Protein AF-A0AA37EIE1-F1 (afdb_monomer_lite)

Foldseek 3Di:
DQQLVVLVVCVVVVNDDLVVSQVSCVVSVHPDHDDPCQPDDDPVQLVQADADPFLQRTFGWWWKDQPPPDTGIFGDHSQFTPFFDWAQDPVRDTPTWMWTCTHNDIFTDHGGGTHDD

Secondary structure (DSSP, 8-state):
--HHHHHHHHHHTTSS-HHHHHHHHHTTT------TTTTPPPHHHHHH-B--SSGGG-BEEEEEE-SSS-EEEEEEETTEESS--SPBPTTS-BSS--EEEETTEEEEEETTEEE--

pLDDT: mean 96.38, std 3.22, range [75.12, 98.69]

Radius of gyration: 17.01 Å; chains: 1; bounding box: 42×28×47 Å

Sequence (117 aa):
MDKTTKILLDYTSGKTPLEETNHALEDAGSDIQLNPAKNLFTPEELLATHTGETPEEAEGYGLLDTGTGSMEKVHVTAGVLDSAVNEVLPDGGTNMTAYVLIGGQRYEVKGAALTAC

Structure (mmCIF, N/CA/C/O backbone):
data_AF-A0AA37EIE1-F1
#
_entry.id   AF-A0AA37EIE1-F1
#
loop_
_atom_site.group_PDB
_atom_site.id
_atom_site.type_symbol
_atom_site.label_atom_id
_atom_site.label_alt_id
_atom_site.label_comp_id
_atom_site.label_asym_id
_atom_site.label_entity_id
_atom_site.label_seq_id
_atom_site.pdbx_PDB_ins_code
_atom_site.Cartn_x
_atom_site.Cartn_y
_atom_site.Cartn_z
_atom_site.occupancy
_atom_site.B_iso_or_equiv
_atom_site.auth_seq_id
_atom_site.auth_comp_id
_atom_site.auth_asym_id
_atom_site.auth_atom_id
_atom_site.pdbx_PDB_model_num
ATOM 1 N N . MET A 1 1 ? -24.280 -2.933 11.347 1.00 75.12 1 MET A N 1
ATOM 2 C CA . MET A 1 1 ? -22.830 -2.741 11.525 1.00 75.12 1 MET A CA 1
ATOM 3 C C . MET A 1 1 ? -22.220 -4.119 11.606 1.00 75.12 1 MET A C 1
ATOM 5 O O . MET A 1 1 ? -22.711 -4.917 12.398 1.00 75.12 1 MET A O 1
ATOM 9 N N . ASP A 1 2 ? -21.277 -4.431 10.730 1.00 92.12 2 ASP A N 1
ATOM 10 C CA . ASP A 1 2 ? -20.586 -5.719 10.750 1.00 92.12 2 ASP A CA 1
ATOM 11 C C . ASP A 1 2 ? -19.700 -5.849 12.007 1.00 92.12 2 ASP A C 1
ATOM 13 O O . ASP A 1 2 ? -19.415 -4.867 12.705 1.00 92.12 2 ASP A O 1
ATOM 17 N N . LYS A 1 3 ? -19.320 -7.091 12.328 1.00 94.94 3 LYS A N 1
ATOM 18 C CA . LYS A 1 3 ? -18.564 -7.431 13.542 1.00 94.94 3 LYS A CA 1
ATOM 19 C C . LYS A 1 3 ? -17.201 -6.725 13.564 1.00 94.94 3 LYS A C 1
ATOM 21 O O . LYS A 1 3 ? -16.841 -6.162 14.596 1.00 94.94 3 LYS A O 1
ATOM 26 N N . THR A 1 4 ? -16.503 -6.686 12.430 1.00 97.25 4 THR A N 1
ATOM 27 C CA . THR A 1 4 ? -15.189 -6.046 12.262 1.00 97.25 4 THR A CA 1
ATOM 28 C C . THR A 1 4 ? -15.253 -4.553 12.566 1.00 97.25 4 THR A C 1
ATOM 30 O O . THR A 1 4 ? -14.476 -4.058 13.383 1.00 97.25 4 THR A O 1
ATOM 33 N N . THR A 1 5 ? -16.243 -3.842 12.020 1.00 97.62 5 THR A N 1
ATOM 34 C CA . THR A 1 5 ? -16.443 -2.413 12.308 1.00 97.62 5 THR A CA 1
ATOM 35 C C . THR A 1 5 ? -16.644 -2.160 13.803 1.00 97.62 5 THR A C 1
ATOM 37 O O . THR A 1 5 ? -16.085 -1.209 14.347 1.00 97.62 5 THR A O 1
ATOM 40 N N . LYS A 1 6 ? -17.390 -3.020 14.514 1.00 97.75 6 LYS A N 1
ATOM 41 C CA . LYS A 1 6 ? -17.552 -2.874 15.972 1.00 97.75 6 LYS A CA 1
ATOM 42 C C . LYS A 1 6 ? -16.230 -3.005 16.723 1.00 97.75 6 LYS A C 1
ATOM 44 O O . LYS A 1 6 ? -15.978 -2.204 17.621 1.00 97.75 6 LYS A O 1
ATOM 49 N N . ILE A 1 7 ? -15.422 -3.994 16.358 1.00 98.25 7 ILE A N 1
ATOM 50 C CA . ILE A 1 7 ? -14.127 -4.258 16.993 1.00 98.25 7 ILE A CA 1
ATOM 51 C C . ILE A 1 7 ? -13.201 -3.044 16.836 1.00 98.25 7 ILE A C 1
ATOM 53 O O . ILE A 1 7 ? -12.644 -2.557 17.819 1.00 98.25 7 ILE A O 1
ATOM 57 N N . LEU A 1 8 ? -13.117 -2.486 15.626 1.00 98.06 8 LEU A N 1
ATOM 58 C CA . LEU A 1 8 ? -12.300 -1.300 15.351 1.00 98.06 8 LEU A CA 1
ATOM 59 C C . LEU A 1 8 ? -12.804 -0.049 16.093 1.00 98.06 8 LEU A C 1
ATOM 61 O O . LEU A 1 8 ? -12.002 0.750 16.581 1.00 98.06 8 LEU A O 1
ATOM 65 N N . LEU A 1 9 ? -14.122 0.124 16.231 1.00 98.00 9 LEU A N 1
ATOM 66 C CA . LEU A 1 9 ? -14.691 1.226 17.016 1.00 98.00 9 LEU A CA 1
ATOM 67 C C . LEU A 1 9 ? -14.366 1.103 18.509 1.00 98.00 9 LEU A C 1
ATOM 69 O O . LEU A 1 9 ? -14.042 2.100 19.154 1.00 98.00 9 LEU A O 1
ATOM 73 N N . ASP A 1 10 ? -14.429 -0.104 19.072 1.00 98.19 10 ASP A N 1
ATOM 74 C CA . ASP A 1 10 ? -14.084 -0.312 20.479 1.00 98.19 10 ASP A CA 1
ATOM 75 C C . ASP A 1 10 ? -12.582 -0.048 20.722 1.00 98.19 10 ASP A C 1
ATOM 77 O O . ASP A 1 10 ? -12.254 0.690 21.658 1.00 98.19 10 ASP A O 1
ATOM 81 N N . TYR A 1 11 ? -11.699 -0.492 19.818 1.00 98.19 11 TYR A N 1
ATOM 82 C CA . TYR A 1 11 ? -10.263 -0.176 19.853 1.00 98.19 11 TYR A CA 1
ATOM 83 C C . TYR A 1 11 ? -9.982 1.327 19.777 1.00 98.19 11 TYR A C 1
ATOM 85 O O . TYR A 1 11 ? -9.314 1.887 20.645 1.00 98.19 11 TYR A O 1
ATOM 93 N N . THR A 1 12 ? -10.541 2.012 18.776 1.00 97.69 12 THR A N 1
ATOM 94 C CA . THR A 1 12 ? -10.314 3.456 18.572 1.00 97.69 12 THR A CA 1
ATOM 95 C C . THR A 1 12 ? -10.909 4.327 19.683 1.00 97.69 12 THR A C 1
ATOM 97 O O . THR A 1 12 ? -10.449 5.446 19.897 1.00 97.69 12 THR A O 1
ATOM 100 N N . SER A 1 13 ? -11.885 3.811 20.439 1.00 98.06 13 SER A N 1
ATOM 101 C CA . SER A 1 13 ? -12.405 4.456 21.653 1.00 98.06 13 SER A CA 1
ATOM 102 C C . SER A 1 13 ? -11.595 4.165 22.926 1.00 98.06 13 SER A C 1
ATOM 104 O O . SER A 1 13 ? -11.904 4.720 23.980 1.00 98.06 13 SER A O 1
ATOM 106 N N . GLY A 1 14 ? -10.581 3.297 22.849 1.00 97.69 14 GLY A N 1
ATOM 107 C CA . GLY A 1 14 ? -9.738 2.897 23.978 1.00 97.69 14 GLY A CA 1
ATOM 108 C C . GLY A 1 14 ? -10.350 1.837 24.898 1.00 97.69 14 GLY A C 1
ATOM 109 O O . GLY A 1 14 ? -9.846 1.636 26.001 1.00 97.69 14 GLY A O 1
ATOM 110 N N . LYS A 1 15 ? -11.436 1.164 24.489 1.00 98.06 15 LYS A N 1
ATOM 111 C CA . LYS A 1 15 ? -12.083 0.122 25.309 1.00 98.06 15 LYS A CA 1
ATOM 112 C C . LYS A 1 15 ? -11.322 -1.196 25.312 1.00 98.06 15 LYS A C 1
ATOM 114 O O . LYS A 1 15 ? -11.395 -1.915 26.301 1.00 98.06 15 LYS A O 1
ATOM 119 N N . THR A 1 16 ? -10.649 -1.519 24.211 1.00 97.94 16 THR A N 1
ATOM 120 C CA . THR A 1 16 ? -9.884 -2.758 24.049 1.00 97.94 16 THR A CA 1
ATOM 121 C C . THR A 1 16 ? -8.436 -2.429 23.688 1.00 97.94 16 THR A C 1
ATOM 123 O O . THR A 1 16 ? -8.200 -1.537 22.867 1.00 97.94 16 THR A O 1
ATOM 126 N N . PRO A 1 17 ? -7.440 -3.112 24.276 1.00 97.94 17 PRO A N 1
ATOM 127 C CA . PRO A 1 17 ? -6.046 -2.975 23.868 1.00 97.94 17 PRO A CA 1
ATOM 128 C C . PRO A 1 17 ? -5.801 -3.619 22.493 1.00 97.94 17 PRO A C 1
ATOM 130 O O . PRO A 1 17 ? -6.638 -4.351 21.962 1.00 97.94 17 PRO A O 1
ATOM 133 N N . LEU A 1 18 ? -4.628 -3.351 21.911 1.00 97.88 18 LEU A N 1
ATOM 134 C CA . LEU A 1 18 ? -4.236 -3.842 20.584 1.00 97.88 18 LEU A CA 1
ATOM 135 C C . LEU A 1 18 ? -4.310 -5.374 20.463 1.00 97.88 18 LEU A C 1
ATOM 137 O O . LEU A 1 18 ? -4.847 -5.880 19.483 1.00 97.88 18 LEU A O 1
ATOM 141 N N . GLU A 1 19 ? -3.781 -6.098 21.453 1.00 97.88 19 GLU A N 1
ATOM 142 C CA . GLU A 1 19 ? -3.719 -7.566 21.447 1.00 97.88 19 GLU A CA 1
ATOM 143 C C . GLU A 1 19 ? -5.119 -8.193 21.425 1.00 97.88 19 GLU A C 1
ATOM 145 O O . GLU A 1 19 ? -5.435 -8.963 20.521 1.00 97.88 19 GLU A O 1
ATOM 150 N N . GLU A 1 20 ? -5.994 -7.781 22.348 1.00 98.25 20 GLU A N 1
ATOM 151 C CA . GLU A 1 20 ? -7.391 -8.237 22.390 1.00 98.25 20 GLU A CA 1
ATOM 152 C C . GLU A 1 20 ? -8.158 -7.864 21.116 1.00 98.25 20 GLU A C 1
ATOM 154 O O . GLU A 1 20 ? -8.978 -8.638 20.626 1.00 98.25 20 GLU A O 1
ATOM 159 N N . THR A 1 21 ? -7.876 -6.687 20.551 1.00 98.44 21 THR A N 1
ATOM 160 C CA . THR A 1 21 ? -8.497 -6.238 19.300 1.00 98.44 21 THR A CA 1
ATOM 161 C C . THR A 1 21 ? -8.102 -7.144 18.135 1.00 98.44 21 THR A C 1
ATOM 163 O O . THR A 1 21 ? -8.976 -7.582 17.392 1.00 98.44 21 THR A O 1
ATOM 166 N N . ASN A 1 22 ? -6.812 -7.458 17.986 1.00 98.31 22 ASN A N 1
ATOM 167 C CA . ASN A 1 22 ? -6.333 -8.345 16.925 1.00 98.31 22 ASN A CA 1
ATOM 168 C C . ASN A 1 22 ? -6.893 -9.767 17.070 1.00 98.31 22 ASN A C 1
ATOM 170 O O . ASN A 1 22 ? -7.327 -10.339 16.075 1.00 98.31 22 ASN A O 1
ATOM 174 N N . HIS A 1 23 ? -6.978 -10.299 18.293 1.00 98.25 23 HIS A N 1
ATOM 175 C CA . HIS A 1 23 ? -7.608 -11.602 18.526 1.00 98.25 23 HIS A CA 1
ATOM 176 C C . HIS A 1 23 ? -9.097 -11.595 18.143 1.00 98.25 23 HIS A C 1
ATOM 178 O O . HIS A 1 23 ? -9.580 -12.497 17.465 1.00 98.25 23 HIS A O 1
ATOM 184 N N . ALA A 1 24 ? -9.827 -10.530 18.490 1.00 97.88 24 ALA A N 1
ATOM 185 C CA . ALA A 1 24 ? -11.232 -10.395 18.115 1.00 97.88 24 ALA A CA 1
ATOM 186 C C . ALA A 1 24 ? -11.447 -10.268 16.593 1.00 97.88 24 ALA A C 1
ATOM 188 O O . ALA A 1 24 ? -12.478 -10.726 16.090 1.00 97.88 24 ALA A O 1
ATOM 189 N N . LEU A 1 25 ? -10.513 -9.634 15.867 1.00 98.12 25 LEU A N 1
ATOM 190 C CA . LEU A 1 25 ? -10.522 -9.556 14.399 1.00 98.12 25 LEU A CA 1
ATOM 191 C C . LEU A 1 25 ? -10.320 -10.945 13.776 1.00 98.12 25 LEU A C 1
ATOM 193 O O . LEU A 1 25 ? -11.099 -11.334 12.905 1.00 98.12 25 LEU A O 1
ATOM 197 N N . GLU A 1 26 ? -9.346 -11.709 14.269 1.00 97.25 26 GLU A N 1
ATOM 198 C CA . GLU A 1 26 ? -9.095 -13.091 13.843 1.00 97.25 26 GLU A CA 1
ATOM 199 C C . GLU A 1 26 ? -10.321 -13.989 14.095 1.00 97.25 26 GLU A C 1
ATOM 201 O O . GLU A 1 26 ? -10.830 -14.623 13.170 1.00 97.25 26 GLU A O 1
ATOM 206 N N . ASP A 1 27 ? -10.907 -13.935 15.297 1.00 97.12 27 ASP A N 1
ATOM 207 C CA . ASP A 1 27 ? -12.151 -14.638 15.663 1.00 97.12 27 ASP A CA 1
ATOM 208 C C . ASP A 1 27 ? -13.381 -14.184 14.852 1.00 97.12 27 ASP A C 1
ATOM 210 O O . ASP A 1 27 ? -14.452 -14.807 14.870 1.00 97.12 27 ASP A O 1
ATOM 214 N N . ALA A 1 28 ? -13.305 -13.023 14.204 1.00 96.38 28 ALA A N 1
ATOM 215 C CA . ALA A 1 28 ? -14.322 -12.534 13.281 1.00 96.38 28 ALA A CA 1
ATOM 216 C C . ALA A 1 28 ? -14.088 -12.995 11.834 1.00 96.38 28 ALA A C 1
ATOM 218 O O . ALA A 1 28 ? -14.952 -12.731 10.997 1.00 96.38 28 ALA A O 1
ATOM 219 N N . GLY A 1 29 ? -12.979 -13.687 11.549 1.00 95.88 29 GLY A N 1
ATOM 220 C CA . GLY A 1 29 ? -12.572 -14.082 10.200 1.00 95.88 29 GLY A CA 1
ATOM 221 C C . GLY A 1 29 ? -12.125 -12.897 9.342 1.00 95.88 29 GLY A C 1
ATOM 222 O O . GLY A 1 29 ? -12.339 -12.912 8.134 1.00 95.88 29 GLY A O 1
ATOM 223 N N . SER A 1 30 ? -11.595 -11.840 9.964 1.00 95.81 30 SER A N 1
ATOM 224 C CA . SER A 1 30 ? -11.108 -10.638 9.281 1.00 95.81 30 SER A CA 1
ATOM 225 C C . SER A 1 30 ? -9.642 -10.790 8.875 1.00 95.81 30 SER A C 1
ATOM 227 O O . SER A 1 30 ? -8.822 -11.175 9.701 1.00 95.81 30 SER A O 1
ATOM 229 N N . ASP A 1 31 ? -9.290 -10.364 7.660 1.00 93.81 31 ASP A N 1
ATOM 230 C CA . ASP A 1 31 ? -7.895 -10.307 7.183 1.00 93.81 31 ASP A CA 1
ATOM 231 C C . ASP A 1 31 ? -7.102 -9.111 7.759 1.00 93.81 31 ASP A C 1
ATOM 233 O O . ASP A 1 31 ? -5.907 -8.948 7.518 1.00 93.81 31 ASP A O 1
ATOM 237 N N . ILE A 1 32 ? -7.768 -8.226 8.507 1.00 94.62 32 ILE A N 1
ATOM 238 C CA . ILE A 1 32 ? -7.142 -7.053 9.128 1.00 94.62 32 ILE A CA 1
ATOM 239 C C . ILE A 1 32 ? -6.337 -7.466 10.361 1.00 94.62 32 ILE A C 1
ATOM 241 O O . ILE A 1 32 ? -6.897 -7.977 11.328 1.00 94.62 32 ILE A O 1
ATOM 245 N N . GLN A 1 33 ? -5.059 -7.085 10.376 1.00 95.62 33 GLN A N 1
ATOM 246 C CA . GLN A 1 33 ? -4.205 -7.098 11.558 1.00 95.62 33 GLN A CA 1
ATOM 247 C C . GLN A 1 33 ? -3.637 -5.697 11.805 1.00 95.62 33 GLN A C 1
ATOM 249 O O . GLN A 1 33 ? -2.933 -5.129 10.967 1.00 95.62 33 GLN A O 1
ATOM 254 N N . LEU A 1 34 ? -3.925 -5.127 12.973 1.00 96.50 34 LEU A N 1
ATOM 255 C CA . LEU A 1 34 ? -3.376 -3.837 13.375 1.00 96.50 34 LEU A CA 1
ATOM 256 C C . LEU A 1 34 ? -1.921 -4.023 13.812 1.00 96.50 34 LEU A C 1
ATOM 258 O O . LEU A 1 34 ? -1.636 -4.744 14.771 1.00 96.50 34 LEU A O 1
ATOM 262 N N . ASN A 1 35 ? -1.000 -3.352 13.123 1.00 95.12 35 ASN A N 1
ATOM 263 C CA . ASN A 1 35 ? 0.427 -3.395 13.418 1.00 95.12 35 ASN A CA 1
ATOM 264 C C . ASN A 1 35 ? 1.013 -1.970 13.446 1.00 95.12 35 ASN A C 1
ATOM 266 O O . ASN A 1 35 ? 1.295 -1.405 12.389 1.00 95.12 35 ASN A O 1
ATOM 270 N N . PRO A 1 36 ? 1.250 -1.384 14.634 1.00 92.50 36 PRO A N 1
ATOM 271 C CA . PRO A 1 36 ? 1.869 -0.061 14.759 1.00 92.50 36 PRO A CA 1
ATOM 272 C C . PRO A 1 36 ? 3.276 0.036 14.152 1.00 92.50 36 PRO A C 1
ATOM 274 O O . PRO A 1 36 ? 3.735 1.128 13.830 1.00 92.50 36 PRO A O 1
ATOM 277 N N . ALA A 1 37 ? 3.963 -1.097 13.994 1.00 94.38 37 ALA A N 1
ATOM 278 C CA . ALA A 1 37 ? 5.294 -1.192 13.408 1.00 94.38 37 ALA A CA 1
ATOM 279 C C . ALA A 1 37 ? 5.271 -1.530 11.906 1.00 94.38 37 ALA A C 1
ATOM 281 O O . ALA A 1 37 ? 6.331 -1.781 11.338 1.00 94.38 37 ALA A O 1
ATOM 282 N N . LYS A 1 38 ? 4.098 -1.536 11.247 1.00 92.62 38 LYS A N 1
ATOM 283 C CA . LYS A 1 38 ? 3.946 -1.971 9.844 1.00 92.62 38 LYS A CA 1
ATOM 284 C C . LYS A 1 38 ? 4.911 -1.269 8.886 1.00 92.62 38 LYS A C 1
ATOM 286 O O . LYS A 1 38 ? 5.433 -1.912 7.984 1.00 92.62 38 LYS A O 1
ATOM 291 N N . ASN A 1 39 ? 5.197 0.010 9.119 1.00 94.44 39 ASN A N 1
ATOM 292 C CA . ASN A 1 39 ? 6.060 0.810 8.248 1.00 94.44 39 ASN A CA 1
ATOM 293 C C . AS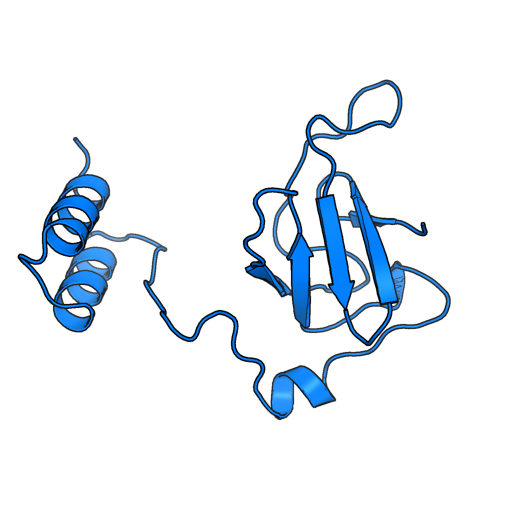N A 1 39 ? 7.557 0.753 8.602 1.00 94.44 39 ASN A C 1
ATOM 295 O O . ASN A 1 39 ? 8.357 1.434 7.963 1.00 94.44 39 ASN A O 1
ATOM 299 N N . LEU A 1 40 ? 7.960 -0.042 9.601 1.00 96.44 40 LEU A N 1
ATOM 300 C CA . LEU A 1 40 ? 9.376 -0.309 9.851 1.00 96.44 40 LEU A CA 1
ATOM 301 C C . LEU A 1 40 ? 9.920 -1.273 8.797 1.00 96.44 40 LEU A C 1
ATOM 303 O O . LEU A 1 40 ? 9.264 -2.255 8.457 1.00 96.44 40 LEU A O 1
ATOM 307 N N . PHE A 1 41 ? 11.135 -1.007 8.327 1.00 97.00 41 PHE A N 1
ATOM 308 C CA . PHE A 1 41 ? 11.879 -1.909 7.456 1.00 97.00 41 PHE A CA 1
ATOM 309 C C . PHE A 1 41 ? 12.801 -2.788 8.296 1.00 97.00 41 PHE A C 1
ATOM 311 O O . PHE A 1 41 ? 13.585 -2.286 9.106 1.00 97.00 41 PHE A O 1
ATOM 318 N N . THR A 1 42 ? 12.709 -4.096 8.100 1.00 96.88 42 THR A N 1
ATOM 319 C CA . THR A 1 42 ? 13.647 -5.058 8.688 1.00 96.88 42 THR A CA 1
ATOM 320 C C . THR A 1 42 ? 14.951 -5.102 7.881 1.00 96.88 42 THR A C 1
ATOM 322 O O . THR A 1 42 ? 14.957 -4.749 6.697 1.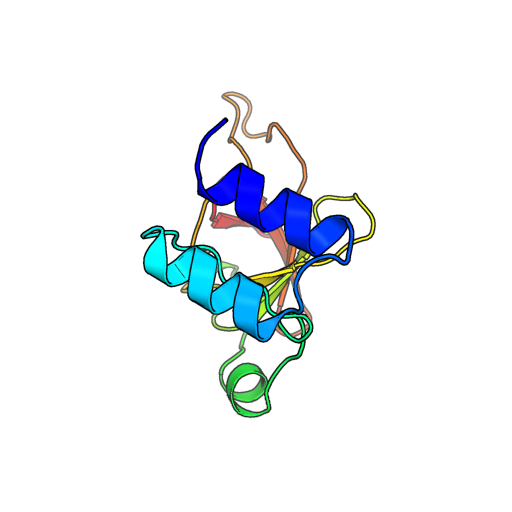00 96.88 42 THR A O 1
ATOM 325 N N . PRO A 1 43 ? 16.076 -5.536 8.478 1.00 98.00 43 PRO A N 1
ATOM 326 C CA . PRO A 1 43 ? 17.319 -5.744 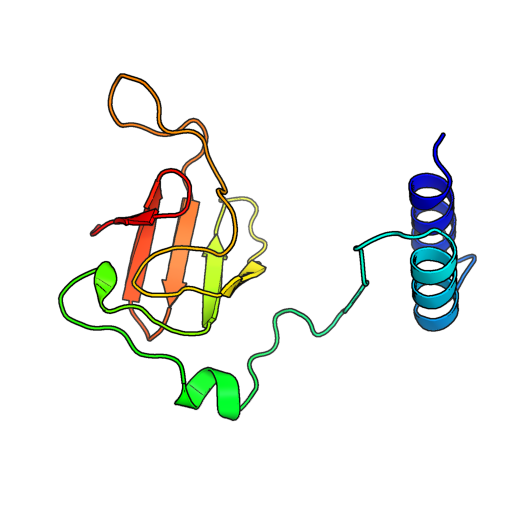7.737 1.00 98.00 43 PRO A CA 1
ATOM 327 C C . PRO A 1 43 ? 17.156 -6.675 6.528 1.00 98.00 43 PRO A C 1
ATOM 329 O O . PRO A 1 43 ? 17.733 -6.415 5.475 1.00 98.00 43 PRO A O 1
ATOM 332 N N . GLU A 1 44 ? 16.353 -7.729 6.657 1.00 97.88 44 GLU A N 1
ATOM 333 C CA . GLU A 1 44 ? 16.077 -8.694 5.594 1.00 97.88 44 GLU A CA 1
ATOM 334 C C . GLU A 1 44 ? 15.313 -8.051 4.431 1.00 97.88 44 GLU A C 1
ATOM 336 O O . GLU A 1 44 ? 15.688 -8.243 3.275 1.00 97.88 44 GLU A O 1
ATOM 341 N N . GLU A 1 45 ? 14.294 -7.235 4.723 1.00 98.12 45 GLU A N 1
ATOM 342 C CA . GLU A 1 45 ? 13.551 -6.482 3.703 1.00 98.12 45 GLU A CA 1
ATOM 343 C C . GLU A 1 45 ? 14.463 -5.492 2.968 1.00 98.12 45 GLU A C 1
ATOM 345 O O . GLU A 1 45 ? 14.402 -5.388 1.744 1.00 98.12 45 GLU A O 1
ATOM 350 N N . LEU A 1 46 ? 15.346 -4.795 3.693 1.00 97.88 46 LEU A N 1
ATOM 351 C CA . LEU A 1 46 ? 16.310 -3.869 3.090 1.00 97.88 46 LEU A CA 1
ATOM 352 C C . LEU A 1 46 ? 17.313 -4.590 2.182 1.00 97.88 46 LEU A C 1
ATOM 354 O O . LEU A 1 46 ? 17.643 -4.070 1.122 1.00 97.88 46 LEU A O 1
ATOM 358 N N . LEU A 1 47 ? 17.786 -5.774 2.582 1.00 97.56 47 LEU A N 1
ATOM 359 C CA . LEU A 1 47 ? 18.708 -6.587 1.782 1.00 97.56 47 LEU A CA 1
ATOM 360 C C . LEU A 1 47 ? 18.041 -7.195 0.544 1.00 97.56 47 LEU A C 1
ATOM 362 O O . LEU A 1 47 ? 18.699 -7.342 -0.483 1.00 97.56 47 LEU A O 1
ATOM 366 N N . ALA A 1 48 ? 16.762 -7.563 0.640 1.00 97.06 48 ALA A N 1
ATOM 367 C CA . ALA A 1 48 ? 15.991 -8.089 -0.484 1.00 97.06 48 ALA A CA 1
ATOM 368 C C . ALA A 1 48 ? 15.592 -6.995 -1.489 1.00 97.06 48 ALA A C 1
ATOM 370 O O . ALA A 1 48 ? 15.393 -7.285 -2.669 1.00 97.06 48 ALA A O 1
ATOM 371 N N . THR A 1 49 ? 15.493 -5.743 -1.031 1.00 98.50 49 THR A N 1
ATOM 372 C CA . THR A 1 49 ? 15.043 -4.622 -1.856 1.00 98.50 49 THR A CA 1
ATOM 373 C C . THR A 1 49 ? 16.110 -4.189 -2.852 1.00 98.50 49 THR A C 1
ATOM 375 O O . THR A 1 49 ? 17.202 -3.764 -2.471 1.00 98.50 49 THR A O 1
ATOM 378 N N . HIS A 1 50 ? 15.770 -4.221 -4.136 1.00 97.44 50 HIS A N 1
ATOM 379 C CA . HIS A 1 50 ? 16.626 -3.732 -5.211 1.00 97.44 50 HIS A CA 1
ATOM 380 C C . HIS A 1 50 ? 15.804 -3.080 -6.325 1.00 97.44 50 HIS A C 1
ATOM 382 O O . HIS A 1 50 ? 14.599 -3.281 -6.446 1.00 97.44 50 HIS A O 1
ATOM 388 N N . THR A 1 51 ? 16.473 -2.234 -7.105 1.00 97.25 51 THR A N 1
ATOM 389 C CA . THR A 1 51 ? 15.920 -1.566 -8.289 1.00 97.25 51 THR A CA 1
ATOM 390 C C . THR A 1 51 ? 16.946 -1.618 -9.418 1.00 97.25 51 THR A C 1
ATOM 392 O O . THR A 1 51 ? 18.139 -1.801 -9.152 1.00 97.25 51 THR A O 1
ATOM 395 N N . GLY A 1 52 ? 16.489 -1.458 -10.660 1.00 93.44 52 GLY A N 1
ATOM 396 C CA . GLY A 1 52 ? 17.331 -1.439 -11.858 1.00 93.44 52 GLY A CA 1
ATOM 397 C C . GLY A 1 52 ? 17.145 -0.179 -12.705 1.00 93.44 52 GLY A C 1
ATOM 398 O O . GLY A 1 52 ? 16.810 0.891 -12.191 1.00 93.44 52 GLY A O 1
ATOM 399 N N . GLU A 1 53 ? 17.393 -0.305 -14.005 1.00 93.69 53 GLU A N 1
ATOM 400 C CA . GLU A 1 53 ? 17.178 0.751 -15.002 1.00 93.69 53 GLU A CA 1
ATOM 401 C C . GLU A 1 53 ? 15.694 0.892 -15.379 1.00 93.69 53 GLU A C 1
ATOM 403 O O . GLU A 1 53 ? 15.263 1.957 -15.827 1.00 93.69 53 GLU A O 1
ATOM 408 N N . THR A 1 54 ? 14.909 -0.170 -15.188 1.00 96.50 54 THR A N 1
ATOM 409 C CA . THR A 1 54 ? 13.490 -0.255 -15.552 1.00 96.50 54 THR A CA 1
ATOM 410 C C . THR A 1 54 ? 12.595 -0.482 -14.326 1.00 96.50 54 THR A C 1
ATOM 412 O O . THR A 1 54 ? 13.053 -1.046 -13.328 1.00 96.50 54 THR A O 1
ATOM 415 N N . PRO A 1 55 ? 11.314 -0.056 -14.356 1.00 97.56 55 PRO A N 1
ATOM 416 C CA . PRO A 1 55 ? 10.377 -0.322 -13.262 1.00 97.56 55 PRO A CA 1
ATOM 417 C C . PRO A 1 55 ? 10.198 -1.814 -12.952 1.00 97.56 55 PRO A C 1
ATOM 419 O O . PRO A 1 55 ? 10.030 -2.173 -11.790 1.00 97.56 55 PRO A O 1
ATOM 422 N N . GLU A 1 56 ? 10.271 -2.683 -13.962 1.00 98.00 56 GLU A N 1
ATOM 423 C CA . GLU A 1 56 ? 10.116 -4.138 -13.833 1.00 98.00 56 GLU A CA 1
ATOM 424 C C . GLU A 1 56 ? 11.262 -4.805 -13.057 1.00 98.00 56 GLU A C 1
ATOM 426 O O . GLU A 1 56 ? 11.121 -5.937 -12.601 1.00 98.00 56 GLU A O 1
ATOM 431 N N . GLU A 1 57 ? 12.390 -4.116 -12.882 1.00 97.88 57 GLU A N 1
ATOM 432 C CA . GLU A 1 57 ? 13.521 -4.577 -12.067 1.00 97.88 57 GLU A CA 1
ATOM 433 C C . GLU A 1 57 ? 13.391 -4.181 -10.587 1.00 97.88 57 GLU A C 1
ATOM 435 O O . GLU A 1 57 ? 14.270 -4.503 -9.786 1.00 97.88 57 GLU A O 1
ATOM 440 N N . ALA A 1 58 ? 12.332 -3.459 -10.206 1.00 98.31 58 ALA A N 1
ATOM 441 C CA . ALA A 1 58 ? 12.048 -3.166 -8.807 1.00 98.31 58 ALA A CA 1
ATOM 442 C C . ALA A 1 58 ? 11.438 -4.392 -8.105 1.00 98.31 58 ALA A C 1
ATOM 444 O O . ALA A 1 58 ? 10.392 -4.899 -8.515 1.00 98.31 58 ALA A O 1
ATOM 445 N N . GLU A 1 59 ? 12.065 -4.817 -7.010 1.00 98.50 59 GLU A N 1
ATOM 446 C CA . GLU A 1 59 ? 11.641 -5.949 -6.178 1.00 98.50 59 GLU A CA 1
ATOM 447 C C . GLU A 1 59 ? 11.903 -5.622 -4.699 1.00 98.50 59 GLU A C 1
ATOM 449 O O . GLU A 1 59 ? 12.930 -5.023 -4.361 1.00 98.50 59 GLU A O 1
ATOM 454 N N . GLY A 1 60 ? 10.996 -6.021 -3.806 1.00 98.50 60 GLY A N 1
ATOM 455 C CA . GLY A 1 60 ? 11.129 -5.862 -2.356 1.00 98.50 60 GLY A CA 1
ATOM 456 C C . GLY A 1 60 ? 10.145 -4.855 -1.768 1.00 98.50 60 GLY A C 1
ATOM 457 O O . GLY A 1 60 ? 8.967 -4.857 -2.114 1.00 98.50 60 GLY A O 1
ATOM 458 N N . TYR A 1 61 ? 10.596 -4.018 -0.830 1.00 98.56 61 TYR A N 1
ATOM 459 C CA . TYR A 1 61 ? 9.711 -3.161 -0.036 1.00 98.56 61 TYR A CA 1
ATOM 460 C C . TYR A 1 61 ? 9.986 -1.674 -0.263 1.00 98.56 61 TYR A C 1
ATOM 462 O O . TYR A 1 61 ? 11.130 -1.218 -0.263 1.00 98.56 61 TYR A O 1
ATOM 470 N N . GLY A 1 62 ? 8.912 -0.897 -0.393 1.00 98.19 62 GLY A N 1
ATOM 471 C CA . GLY A 1 62 ? 8.951 0.552 -0.572 1.00 98.19 62 GLY A CA 1
ATOM 472 C C . GLY A 1 62 ? 7.869 1.269 0.226 1.00 98.19 62 GLY A C 1
ATOM 473 O O . GLY A 1 62 ? 7.131 0.650 0.990 1.00 98.19 62 GLY A O 1
ATOM 474 N N . LEU A 1 63 ? 7.777 2.584 0.050 1.00 98.00 63 LEU A N 1
ATOM 475 C CA . LEU A 1 63 ? 6.733 3.425 0.636 1.00 98.00 63 LEU A CA 1
ATOM 476 C C . LEU A 1 63 ? 5.813 3.971 -0.456 1.00 98.00 63 LEU A C 1
ATOM 478 O O . LEU A 1 63 ? 6.283 4.623 -1.388 1.00 98.00 63 LEU A O 1
ATOM 482 N N . LEU A 1 64 ? 4.515 3.722 -0.313 1.00 98.06 64 LEU A N 1
ATOM 483 C CA . LEU A 1 64 ? 3.450 4.299 -1.120 1.00 98.06 64 LEU A CA 1
ATOM 484 C C . LEU A 1 64 ? 3.077 5.687 -0.586 1.00 98.06 64 LEU A C 1
ATOM 486 O O 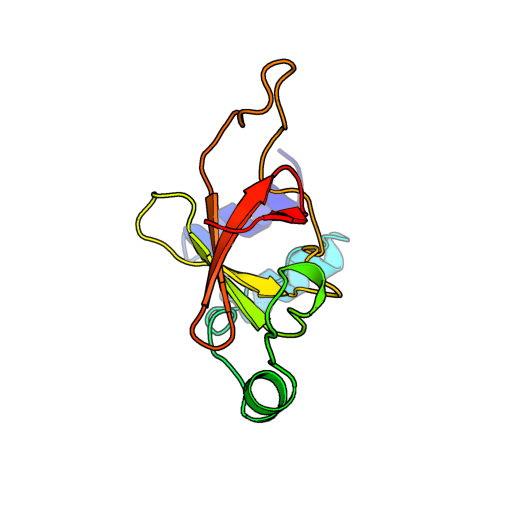. LEU A 1 64 ? 2.720 5.830 0.584 1.00 98.06 64 LEU A O 1
ATOM 490 N N . ASP A 1 65 ? 3.103 6.674 -1.476 1.00 97.19 65 ASP A N 1
ATOM 491 C CA . ASP A 1 65 ? 2.640 8.042 -1.264 1.00 97.19 65 ASP A CA 1
ATOM 492 C C . ASP A 1 65 ? 1.378 8.299 -2.093 1.00 97.19 65 ASP A C 1
ATOM 494 O O . ASP A 1 65 ? 1.417 8.255 -3.324 1.00 97.19 65 ASP A O 1
ATOM 498 N N . THR A 1 66 ? 0.265 8.602 -1.425 1.00 95.75 66 THR A N 1
ATOM 499 C CA . THR A 1 66 ? -1.002 9.001 -2.067 1.00 95.75 66 THR A CA 1
ATOM 500 C C . THR A 1 66 ? -1.352 10.474 -1.816 1.00 95.75 66 THR A C 1
ATOM 502 O O . THR A 1 66 ? -2.501 10.879 -1.993 1.00 95.75 66 THR A O 1
ATOM 505 N N . GLY A 1 67 ? -0.400 11.285 -1.341 1.00 92.94 67 GLY A N 1
ATOM 506 C CA . GLY A 1 67 ? -0.557 12.731 -1.153 1.00 92.94 67 GLY A CA 1
ATOM 507 C C . GLY A 1 67 ? -1.264 13.169 0.136 1.00 92.94 67 GLY A C 1
ATOM 508 O O . GLY A 1 67 ? -1.562 14.351 0.295 1.00 92.94 67 GLY A O 1
ATOM 509 N N . THR A 1 68 ? -1.529 12.257 1.076 1.00 90.31 68 THR A N 1
ATOM 510 C CA . THR A 1 68 ? -2.185 12.569 2.367 1.00 90.31 68 THR A CA 1
ATOM 511 C C . THR A 1 68 ? -1.196 12.930 3.481 1.00 90.31 68 THR A C 1
ATOM 513 O O . THR A 1 68 ? -1.606 13.278 4.588 1.00 90.31 68 THR A O 1
ATOM 516 N N . GLY A 1 69 ? 0.111 12.842 3.205 1.00 90.19 69 GLY A N 1
ATOM 517 C CA . GLY A 1 69 ? 1.188 13.048 4.178 1.00 90.19 69 GLY A CA 1
ATOM 518 C C . GLY A 1 69 ? 1.514 11.816 5.031 1.00 90.19 69 GLY A C 1
ATOM 519 O O . GLY A 1 69 ? 2.465 11.857 5.807 1.00 90.19 69 GLY A O 1
ATOM 520 N N . SER A 1 70 ? 0.758 10.723 4.880 1.00 92.50 70 SER A N 1
ATOM 521 C CA . SER A 1 70 ? 1.099 9.404 5.423 1.00 92.50 70 SER A CA 1
ATOM 522 C C . SER A 1 70 ? 1.679 8.525 4.320 1.00 92.50 70 SER A C 1
ATOM 524 O O . SER A 1 70 ? 1.243 8.602 3.175 1.00 92.50 70 SER A O 1
ATOM 526 N N . MET A 1 71 ? 2.648 7.694 4.688 1.00 94.69 71 MET A N 1
ATOM 527 C CA . MET A 1 71 ? 3.290 6.729 3.799 1.00 94.69 71 MET A CA 1
ATOM 528 C C . MET A 1 71 ? 2.921 5.321 4.248 1.00 94.69 71 MET A C 1
ATOM 530 O O . MET A 1 71 ? 2.900 5.061 5.453 1.00 94.69 71 MET A O 1
ATOM 534 N N . GLU A 1 72 ? 2.690 4.420 3.301 1.00 95.38 72 GLU A N 1
ATOM 535 C CA . GLU A 1 72 ? 2.362 3.023 3.592 1.00 95.38 72 GLU A CA 1
ATOM 536 C C . GLU A 1 72 ? 3.447 2.093 3.055 1.00 95.38 72 GLU A C 1
ATOM 538 O O . GLU A 1 72 ? 3.793 2.172 1.877 1.00 95.38 72 GLU A O 1
ATOM 543 N N . LYS A 1 73 ? 3.995 1.204 3.892 1.00 97.56 73 LYS A N 1
ATOM 544 C CA . LYS A 1 73 ? 4.945 0.196 3.416 1.00 97.56 73 LYS A CA 1
ATOM 545 C C . LYS A 1 73 ? 4.217 -0.800 2.524 1.00 97.56 73 LYS A C 1
ATOM 547 O O . LYS A 1 73 ? 3.245 -1.428 2.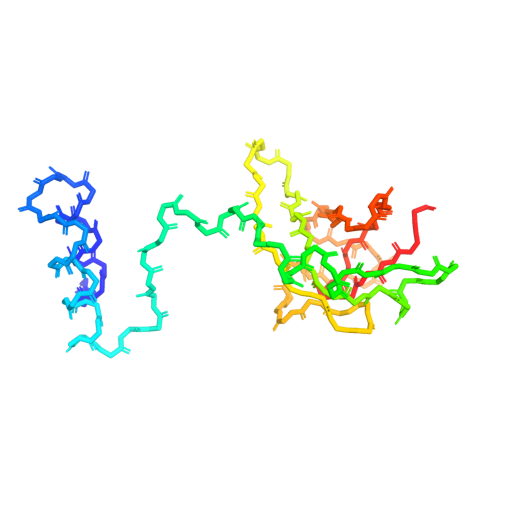942 1.00 97.56 73 LYS A O 1
ATOM 552 N N . VAL A 1 74 ? 4.719 -0.948 1.308 1.00 97.94 74 VAL A N 1
ATOM 553 C CA . VAL A 1 74 ? 4.177 -1.833 0.279 1.00 97.94 74 VAL A CA 1
ATOM 554 C C . VAL A 1 74 ? 5.250 -2.782 -0.220 1.00 97.94 74 VAL A C 1
ATOM 556 O O . VAL A 1 74 ? 6.443 -2.486 -0.132 1.00 97.94 74 VAL A O 1
ATOM 559 N N . HIS A 1 75 ? 4.804 -3.913 -0.745 1.00 98.31 75 HIS A N 1
ATOM 560 C CA . HIS A 1 75 ? 5.646 -4.888 -1.411 1.00 98.31 75 HIS A CA 1
ATOM 561 C C . HIS A 1 75 ? 5.492 -4.754 -2.928 1.00 98.31 75 HIS A C 1
ATOM 563 O O . HIS A 1 75 ? 4.395 -4.487 -3.425 1.00 98.31 75 HIS A O 1
ATOM 569 N N . VAL A 1 76 ? 6.608 -4.892 -3.637 1.00 98.69 76 VAL A N 1
ATOM 570 C CA . VAL A 1 76 ? 6.720 -4.811 -5.091 1.00 98.69 76 VAL A CA 1
ATOM 571 C C . VAL A 1 76 ? 7.394 -6.088 -5.578 1.00 98.69 76 VAL A C 1
ATOM 573 O O . VAL A 1 76 ? 8.492 -6.406 -5.125 1.00 98.69 76 VAL A O 1
ATOM 576 N N . THR A 1 77 ? 6.779 -6.756 -6.550 1.00 98.62 77 THR A N 1
ATOM 577 C CA . THR A 1 77 ? 7.390 -7.859 -7.298 1.00 98.62 77 THR A CA 1
ATOM 578 C C . THR A 1 77 ? 7.398 -7.528 -8.776 1.00 98.62 77 THR A C 1
ATOM 580 O O . THR A 1 77 ? 6.346 -7.244 -9.352 1.00 98.62 77 THR A O 1
ATOM 583 N N . ALA A 1 78 ? 8.582 -7.559 -9.385 1.00 98.19 78 ALA A N 1
ATOM 584 C CA . ALA A 1 78 ? 8.804 -7.207 -10.786 1.00 98.19 78 ALA A CA 1
ATOM 585 C C . ALA A 1 78 ? 8.069 -5.920 -11.228 1.00 98.19 78 ALA A C 1
ATOM 587 O O . ALA A 1 78 ? 7.362 -5.898 -12.239 1.00 98.19 78 ALA A O 1
ATOM 588 N N . GLY A 1 79 ? 8.175 -4.855 -10.427 1.00 98.38 79 GLY A N 1
ATOM 589 C CA . GLY A 1 79 ? 7.516 -3.575 -10.700 1.00 98.38 79 GLY A CA 1
ATOM 590 C C . GLY A 1 79 ? 5.999 -3.549 -10.482 1.00 98.38 79 GLY A C 1
ATOM 591 O O . GLY A 1 79 ? 5.339 -2.632 -10.967 1.00 98.38 79 GLY A O 1
ATOM 592 N N . VAL A 1 80 ? 5.416 -4.516 -9.770 1.00 98.62 80 VAL A N 1
ATOM 593 C CA . VAL A 1 80 ? 3.969 -4.583 -9.506 1.00 98.62 80 VAL A CA 1
ATOM 594 C C . VAL A 1 80 ? 3.694 -4.702 -8.008 1.00 98.62 80 VAL A C 1
ATOM 596 O O . VAL A 1 80 ? 4.287 -5.528 -7.321 1.00 98.62 80 VAL A O 1
ATOM 599 N N . LEU A 1 81 ? 2.781 -3.875 -7.501 1.00 98.62 81 LEU A N 1
ATOM 600 C CA . LEU A 1 81 ? 2.273 -3.946 -6.132 1.00 98.62 81 LEU A CA 1
ATOM 601 C C . LEU A 1 81 ? 1.345 -5.150 -5.935 1.00 98.62 81 LEU A C 1
ATOM 603 O O . LEU A 1 81 ? 0.594 -5.514 -6.839 1.00 98.62 81 LEU A O 1
ATOM 607 N N . ASP A 1 82 ? 1.282 -5.675 -4.709 1.00 97.31 82 ASP A N 1
ATOM 608 C CA . ASP A 1 82 ? 0.357 -6.763 -4.339 1.00 97.31 82 ASP A CA 1
ATOM 609 C C . ASP A 1 82 ? -1.128 -6.422 -4.596 1.00 97.31 82 ASP A C 1
ATOM 611 O O . ASP A 1 82 ? -1.988 -7.303 -4.665 1.00 97.31 82 ASP A O 1
ATOM 615 N N . SER A 1 83 ? -1.476 -5.136 -4.692 1.00 95.44 83 SER A N 1
ATOM 616 C CA . SER A 1 83 ? -2.837 -4.667 -4.962 1.00 95.44 83 SER A CA 1
ATOM 617 C C . SER A 1 83 ? -2.836 -3.346 -5.723 1.00 95.44 83 SER A C 1
ATOM 619 O O . SER A 1 83 ? -1.958 -2.504 -5.541 1.00 95.44 83 SER A O 1
ATOM 621 N N . ALA A 1 84 ? -3.856 -3.149 -6.562 1.00 96.56 84 ALA A N 1
ATOM 622 C CA . ALA A 1 84 ? -4.051 -1.889 -7.266 1.00 96.56 84 ALA A CA 1
ATOM 623 C C . ALA A 1 84 ? -4.435 -0.767 -6.290 1.00 96.56 84 ALA A C 1
ATOM 625 O O . ALA A 1 84 ? -5.287 -0.956 -5.422 1.00 96.56 84 ALA A O 1
ATOM 626 N N . VAL A 1 85 ? -3.821 0.404 -6.461 1.00 95.75 85 VAL A N 1
ATOM 627 C CA . VAL A 1 85 ? -4.005 1.573 -5.582 1.00 95.75 85 VAL A CA 1
ATOM 628 C C . VAL A 1 85 ? -4.818 2.688 -6.236 1.00 95.75 85 VAL A C 1
ATOM 630 O O . VAL A 1 85 ? -5.389 3.521 -5.538 1.00 95.75 85 VAL A O 1
ATOM 633 N N . ASN A 1 86 ? -4.889 2.709 -7.568 1.00 96.44 86 ASN A N 1
ATOM 634 C CA . ASN A 1 86 ? -5.695 3.646 -8.345 1.00 96.44 86 ASN A CA 1
ATOM 635 C C . ASN A 1 86 ? -6.294 2.957 -9.585 1.00 96.44 86 ASN A C 1
ATOM 637 O O . ASN A 1 86 ? -5.978 1.810 -9.896 1.00 96.44 86 ASN A O 1
ATOM 641 N N . GLU A 1 87 ? -7.198 3.646 -10.274 1.00 97.19 87 GLU A N 1
ATOM 642 C CA . GLU A 1 87 ? -7.790 3.193 -11.534 1.00 97.19 87 GLU A CA 1
ATOM 643 C C . GLU A 1 87 ? -7.145 3.942 -12.699 1.00 97.19 87 GLU A C 1
ATOM 645 O O . GLU A 1 87 ? -7.049 5.171 -12.661 1.00 97.19 87 GLU A O 1
ATOM 650 N N . VAL A 1 88 ? -6.728 3.206 -13.733 1.00 96.94 88 VAL A N 1
ATOM 651 C CA . VAL A 1 88 ? -6.212 3.785 -14.979 1.00 96.94 88 VAL A CA 1
ATOM 652 C C . VAL A 1 88 ? -7.388 4.182 -15.864 1.00 96.94 88 VAL A C 1
ATOM 654 O O . VAL A 1 88 ? -8.209 3.345 -16.237 1.00 96.94 88 VAL A O 1
ATOM 657 N N . LEU A 1 89 ? -7.463 5.465 -16.198 1.00 96.62 89 LEU A N 1
ATOM 658 C CA . LEU A 1 89 ? -8.539 6.038 -16.997 1.00 96.62 89 LEU A CA 1
ATOM 659 C C . LEU A 1 89 ? -8.285 5.826 -18.503 1.00 96.62 89 LEU A C 1
ATOM 661 O O . LEU A 1 89 ? -7.144 5.600 -18.913 1.00 96.62 89 LEU A O 1
ATOM 665 N N . PRO A 1 90 ? -9.318 5.932 -19.367 1.00 96.81 90 PRO A N 1
ATOM 666 C CA . PRO A 1 90 ? -9.163 5.743 -20.815 1.00 96.81 90 PRO A CA 1
ATOM 667 C C . PRO A 1 90 ? -8.158 6.684 -21.498 1.00 96.81 90 PRO A C 1
ATOM 669 O O . PRO A 1 90 ? -7.688 6.380 -22.592 1.00 96.81 90 PRO A O 1
ATOM 672 N N . ASP A 1 91 ? -7.840 7.824 -20.880 1.00 94.69 91 ASP A N 1
ATOM 673 C CA . ASP A 1 91 ? -6.848 8.793 -21.359 1.00 94.69 91 ASP A CA 1
ATOM 674 C C . ASP A 1 91 ? -5.405 8.470 -20.917 1.00 94.69 91 ASP A C 1
ATOM 676 O O . ASP A 1 91 ? -4.473 9.190 -21.276 1.00 94.69 91 ASP A O 1
ATOM 680 N N . GLY A 1 92 ? -5.207 7.381 -20.165 1.00 90.88 92 GLY A N 1
ATOM 681 C CA . GLY A 1 92 ? -3.910 6.945 -19.645 1.00 90.88 92 GLY A CA 1
ATOM 682 C C . GLY A 1 92 ? -3.478 7.629 -18.343 1.00 90.88 92 GLY A C 1
ATOM 683 O O . GLY A 1 92 ? -2.391 7.316 -17.836 1.00 90.88 92 GLY A O 1
ATOM 684 N N . GLY A 1 93 ? -4.296 8.539 -17.804 1.00 93.38 93 GLY A N 1
ATOM 685 C CA . GLY A 1 93 ? -4.150 9.079 -16.455 1.00 93.38 93 GLY A CA 1
ATOM 686 C C . GLY A 1 93 ? -4.685 8.121 -15.390 1.00 93.38 93 GLY A C 1
ATOM 687 O O . GLY A 1 93 ? -5.084 6.992 -15.681 1.00 93.38 93 GLY A O 1
ATOM 688 N N . THR A 1 94 ? -4.712 8.575 -14.138 1.00 96.94 94 THR A N 1
ATOM 689 C CA . THR A 1 94 ? -5.284 7.817 -13.019 1.00 96.94 94 THR A CA 1
ATOM 690 C C . THR A 1 94 ? -6.290 8.652 -12.236 1.00 96.94 94 THR A C 1
ATOM 692 O O . THR A 1 94 ? -6.223 9.882 -12.217 1.00 96.94 94 THR A O 1
ATOM 695 N N . ASN A 1 95 ? -7.237 7.989 -11.569 1.00 95.81 95 ASN A N 1
ATOM 696 C CA . ASN A 1 95 ? -8.204 8.664 -10.691 1.00 95.81 95 ASN A CA 1
ATOM 697 C C . ASN A 1 95 ? -7.572 9.242 -9.404 1.00 95.81 95 ASN A C 1
ATOM 699 O O . ASN A 1 95 ? -8.194 10.062 -8.730 1.00 95.81 95 ASN A O 1
ATOM 703 N N . MET A 1 96 ? -6.346 8.825 -9.071 1.00 95.56 96 MET A N 1
ATOM 704 C CA . MET A 1 96 ? -5.547 9.317 -7.954 1.00 95.56 96 MET A CA 1
ATOM 705 C C . MET A 1 96 ? -4.059 9.149 -8.276 1.00 95.56 96 MET A C 1
ATOM 707 O O . MET A 1 96 ? -3.583 8.030 -8.477 1.00 95.56 96 MET A O 1
ATOM 711 N N . THR A 1 97 ? -3.306 10.249 -8.272 1.00 95.38 97 THR A N 1
ATOM 712 C CA . THR A 1 97 ? -1.845 10.195 -8.386 1.00 95.38 97 THR A CA 1
ATOM 713 C C . THR A 1 97 ? -1.251 9.512 -7.157 1.00 95.38 97 THR A C 1
ATOM 715 O O . THR A 1 97 ? -1.535 9.905 -6.027 1.00 95.38 97 THR A O 1
ATOM 718 N N . ALA A 1 98 ? -0.405 8.512 -7.387 1.00 97.31 98 ALA A N 1
ATOM 719 C CA . ALA A 1 98 ? 0.309 7.801 -6.340 1.00 97.31 98 ALA A CA 1
ATOM 720 C C . ALA A 1 98 ? 1.743 7.502 -6.786 1.00 97.31 98 ALA A C 1
ATOM 722 O O . ALA A 1 98 ? 1.998 7.316 -7.979 1.00 97.31 98 ALA A O 1
ATOM 723 N N . TYR A 1 99 ? 2.665 7.450 -5.829 1.00 97.81 99 TYR A N 1
ATOM 724 C CA . TYR A 1 99 ? 4.068 7.121 -6.071 1.00 97.81 99 TYR A CA 1
ATOM 725 C C . TYR A 1 99 ? 4.542 6.021 -5.137 1.00 97.81 99 TYR A C 1
ATOM 727 O O . TYR A 1 99 ? 4.095 5.945 -3.997 1.00 97.81 99 TYR A O 1
ATOM 735 N N . VAL A 1 100 ? 5.500 5.219 -5.593 1.00 98.38 100 VAL A N 1
ATOM 736 C CA . VAL A 1 100 ? 6.258 4.306 -4.732 1.00 98.38 100 VAL A CA 1
ATOM 737 C C . VAL A 1 100 ? 7.709 4.751 -4.697 1.00 98.38 100 VAL A C 1
ATOM 739 O O . VAL A 1 100 ? 8.328 4.979 -5.739 1.00 98.38 100 VAL A O 1
ATOM 742 N N . LEU A 1 101 ? 8.240 4.884 -3.483 1.00 97.56 101 LEU A N 1
ATOM 743 C CA . LEU A 1 101 ? 9.650 5.127 -3.214 1.00 97.56 101 LEU A CA 1
ATOM 744 C C . LEU A 1 101 ? 10.281 3.814 -2.747 1.00 97.56 101 LEU A C 1
ATOM 746 O O . LEU A 1 101 ? 9.951 3.321 -1.668 1.00 97.56 101 LEU A O 1
ATOM 750 N N . ILE A 1 102 ? 11.170 3.242 -3.552 1.00 98.38 102 ILE A N 1
ATOM 751 C CA . ILE A 1 102 ? 11.771 1.920 -3.320 1.00 98.38 102 ILE A CA 1
ATOM 752 C C . ILE A 1 102 ? 13.233 1.935 -3.762 1.00 98.38 102 ILE A C 1
ATOM 754 O O . ILE A 1 102 ? 13.560 2.491 -4.805 1.00 98.38 102 ILE A O 1
ATOM 758 N N . GLY A 1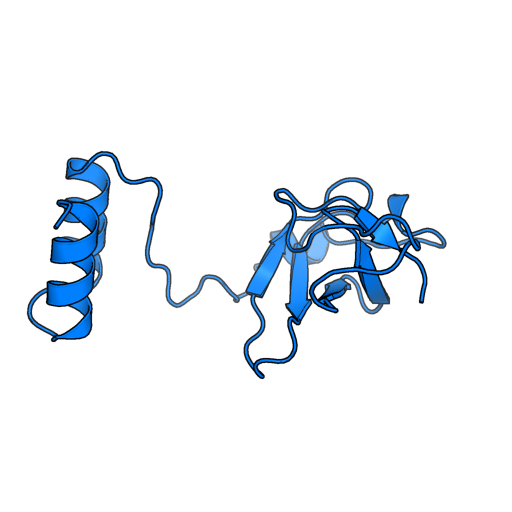 103 ? 14.134 1.384 -2.943 1.00 96.25 103 GLY A N 1
ATOM 759 C CA . GLY A 1 103 ? 15.555 1.239 -3.295 1.00 96.25 103 GLY A CA 1
ATOM 760 C C . GLY A 1 103 ? 16.276 2.535 -3.704 1.00 96.25 103 GLY A C 1
ATOM 761 O O . GLY A 1 103 ? 17.237 2.479 -4.462 1.00 96.25 103 GLY A O 1
ATOM 762 N N . GLY A 1 104 ? 15.815 3.702 -3.240 1.00 95.75 104 GLY A N 1
ATOM 763 C CA . GLY A 1 104 ? 16.363 5.012 -3.624 1.00 95.75 104 GLY A CA 1
ATOM 764 C C . GLY A 1 104 ? 15.788 5.611 -4.916 1.00 95.75 104 GLY A C 1
ATOM 765 O O . GLY A 1 104 ? 16.193 6.709 -5.293 1.00 95.75 104 GLY A O 1
ATOM 766 N N . GLN A 1 105 ? 14.835 4.939 -5.565 1.00 97.25 105 GLN A N 1
ATOM 767 C CA . GLN A 1 105 ? 14.126 5.419 -6.751 1.00 97.25 105 GLN A CA 1
ATOM 768 C C . GLN A 1 105 ? 12.678 5.810 -6.433 1.00 97.25 105 GLN A C 1
ATOM 770 O O . GLN A 1 105 ? 12.137 5.465 -5.380 1.00 97.25 105 GLN A O 1
ATOM 775 N N . ARG A 1 106 ? 12.055 6.548 -7.357 1.00 97.38 106 ARG A N 1
ATOM 776 C CA . ARG A 1 106 ? 10.651 6.965 -7.298 1.00 97.38 106 ARG A CA 1
ATOM 777 C C . ARG A 1 106 ? 9.958 6.588 -8.602 1.00 97.38 106 ARG A C 1
ATOM 779 O O . ARG A 1 106 ? 10.444 6.946 -9.671 1.00 97.38 106 ARG A O 1
ATOM 786 N N . TYR A 1 107 ? 8.794 5.961 -8.489 1.00 98.25 107 TYR A N 1
ATOM 787 C CA . TYR A 1 107 ? 7.962 5.557 -9.621 1.00 98.25 107 TYR A CA 1
ATOM 788 C C . TYR A 1 107 ? 6.537 6.075 -9.454 1.00 98.25 107 TYR A C 1
ATOM 790 O O . TYR A 1 107 ? 6.021 6.089 -8.335 1.00 98.25 107 TYR A O 1
ATOM 798 N N . GLU A 1 108 ? 5.898 6.490 -10.547 1.00 97.62 108 GLU A N 1
ATOM 799 C CA . GLU A 1 108 ? 4.448 6.713 -10.577 1.00 97.62 108 GLU A CA 1
ATOM 800 C C . GLU A 1 108 ? 3.741 5.353 -10.615 1.00 97.62 108 GLU A C 1
ATOM 802 O O . GLU A 1 108 ? 4.212 4.427 -11.278 1.00 97.62 108 GLU A O 1
ATOM 807 N N . VAL A 1 109 ? 2.608 5.224 -9.924 1.00 97.94 109 VAL A N 1
ATOM 808 C CA . VAL A 1 109 ? 1.807 3.994 -9.924 1.00 97.94 109 VAL A CA 1
ATOM 809 C C . VAL A 1 109 ? 0.586 4.133 -10.829 1.00 97.94 109 VAL A C 1
ATOM 811 O O . VAL A 1 109 ? -0.191 5.080 -10.689 1.00 97.94 109 VAL A O 1
ATOM 814 N N . LYS A 1 110 ? 0.369 3.145 -11.702 1.00 97.38 110 LYS A N 1
ATOM 815 C CA . LYS A 1 110 ? -0.827 3.003 -12.546 1.00 97.38 110 LYS A CA 1
ATOM 816 C C . LYS A 1 110 ? -1.474 1.638 -12.325 1.00 97.38 110 LYS A C 1
ATOM 818 O O . LYS A 1 110 ? -0.920 0.602 -12.689 1.00 97.38 110 LYS A O 1
ATOM 823 N N . GLY A 1 111 ? -2.654 1.612 -11.713 1.00 97.31 111 GLY A N 1
ATOM 824 C CA . GLY A 1 111 ? -3.241 0.386 -11.188 1.00 97.31 111 GLY A CA 1
ATOM 825 C C . GLY A 1 111 ? -2.403 -0.132 -10.024 1.00 97.31 111 GLY A C 1
ATOM 826 O O . GLY A 1 111 ? -2.393 0.455 -8.944 1.00 97.31 111 GLY A O 1
ATOM 827 N N . ALA A 1 112 ? -1.685 -1.224 -10.273 1.00 98.00 112 ALA A N 1
ATOM 828 C CA . ALA A 1 112 ? -0.663 -1.778 -9.386 1.00 98.00 112 ALA A CA 1
ATOM 829 C C . ALA A 1 112 ? 0.760 -1.635 -9.960 1.00 98.00 112 ALA A C 1
ATOM 831 O O . ALA A 1 112 ? 1.726 -1.911 -9.258 1.00 98.00 112 ALA A O 1
ATOM 832 N N . ALA A 1 113 ? 0.900 -1.243 -11.230 1.00 98.31 113 ALA A N 1
ATOM 833 C CA . ALA A 1 113 ? 2.180 -1.233 -11.924 1.00 98.31 113 ALA A CA 1
ATOM 834 C C . ALA A 1 113 ? 2.962 0.051 -11.636 1.00 98.31 113 ALA A C 1
ATOM 836 O O . ALA A 1 113 ? 2.402 1.151 -11.661 1.00 98.31 113 ALA A O 1
ATOM 837 N N . LEU A 1 114 ? 4.263 -0.097 -11.411 1.00 98.44 114 LEU A N 1
ATOM 838 C CA . LEU A 1 114 ? 5.217 0.999 -11.380 1.00 98.44 114 LEU A CA 1
ATOM 839 C C . LEU A 1 114 ? 5.506 1.473 -12.805 1.00 98.44 114 LEU A C 1
ATOM 841 O O . LEU A 1 114 ? 5.603 0.686 -13.743 1.00 98.44 114 LEU A O 1
ATOM 845 N N . THR A 1 115 ? 5.666 2.779 -12.963 1.00 97.06 115 THR A N 1
ATOM 846 C CA . THR A 1 115 ? 5.998 3.423 -14.232 1.00 97.06 115 THR A CA 1
ATOM 847 C C . THR A 1 115 ? 7.125 4.427 -14.023 1.00 97.06 115 THR A C 1
ATOM 849 O O . THR A 1 115 ? 7.252 5.030 -12.952 1.00 97.06 115 THR A O 1
ATOM 852 N N . ALA A 1 116 ? 7.984 4.569 -15.033 1.00 89.81 116 ALA A N 1
ATOM 853 C CA . ALA A 1 116 ? 9.078 5.532 -14.999 1.00 89.81 116 ALA A CA 1
ATOM 854 C C . ALA A 1 116 ? 8.527 6.967 -14.899 1.00 89.81 116 ALA A C 1
ATOM 856 O O . ALA A 1 116 ? 7.545 7.290 -15.569 1.00 89.81 116 ALA A O 1
ATOM 857 N N . CYS A 1 117 ? 9.160 7.793 -14.057 1.00 79.25 117 CYS A N 1
ATOM 858 C CA . CYS A 1 117 ? 8.850 9.220 -13.923 1.00 79.25 117 CYS A CA 1
ATOM 859 C C . CYS A 1 117 ? 9.563 10.067 -14.984 1.00 79.25 117 CYS A C 1
ATOM 861 O O . CYS A 1 117 ? 10.694 9.696 -15.375 1.00 79.25 117 CYS A O 1
#